Protein AF-A0A7C5ZWY6-F1 (afdb_monomer)

Foldseek 3Di:
DDPPPDFDFQLNDDFQDWDWDDDPPDIWIKTFHDDDDQKTWIWTQDPVRDIDIDIDGRRHTDDDPPDDDDDDDDPDDPPDPDPVPPPDDD

Radius of gyration: 15.45 Å; Cα contacts (8 Å, |Δi|>4): 116; chains: 1; bounding box: 47×26×30 Å

Structure (mmCIF, N/CA/C/O backbone):
data_AF-A0A7C5ZWY6-F1
#
_entry.id   AF-A0A7C5ZWY6-F1
#
loop_
_atom_site.group_PDB
_atom_site.id
_atom_site.type_symbol
_atom_site.label_atom_id
_atom_site.label_alt_id
_atom_site.label_comp_id
_atom_site.label_asym_id
_atom_site.label_entity_id
_atom_site.label_seq_id
_atom_site.pdbx_PDB_ins_code
_atom_site.Cartn_x
_atom_site.Cartn_y
_atom_site.Cartn_z
_atom_site.occupancy
_atom_site.B_iso_or_equiv
_atom_site.auth_seq_id
_atom_site.auth_comp_id
_atom_site.auth_asym_id
_atom_site.auth_atom_id
_atom_site.pdbx_PDB_model_num
ATOM 1 N N . MET A 1 1 ? -19.237 -15.326 -13.408 1.00 43.78 1 MET A N 1
ATOM 2 C CA . MET A 1 1 ? -18.500 -15.566 -12.151 1.00 43.78 1 MET A CA 1
ATOM 3 C C . MET A 1 1 ? -19.045 -14.596 -11.127 1.00 43.78 1 MET A C 1
ATOM 5 O O . MET A 1 1 ? -19.115 -13.414 -11.432 1.00 43.78 1 MET A O 1
ATOM 9 N N . ASP A 1 2 ? -19.509 -15.110 -9.997 1.00 32.75 2 ASP A N 1
ATOM 10 C CA . ASP A 1 2 ? -20.165 -14.344 -8.935 1.00 32.75 2 ASP A CA 1
ATOM 11 C C . ASP A 1 2 ? -19.152 -13.390 -8.257 1.00 32.75 2 ASP A C 1
ATOM 13 O O . ASP A 1 2 ? -18.087 -13.855 -7.839 1.00 32.75 2 ASP A O 1
ATOM 17 N N . PRO A 1 3 ? -19.396 -12.067 -8.178 1.00 45.56 3 PRO A N 1
ATOM 18 C CA . PRO A 1 3 ? -18.450 -11.085 -7.646 1.00 45.56 3 PRO A CA 1
ATOM 19 C C . PRO A 1 3 ? -18.476 -11.002 -6.113 1.00 45.56 3 PRO A C 1
ATOM 21 O O . PRO A 1 3 ? -18.122 -9.971 -5.541 1.00 45.56 3 PRO A O 1
ATOM 24 N N . SER A 1 4 ? -18.800 -12.093 -5.416 1.00 45.31 4 SER A N 1
ATOM 25 C CA . SER A 1 4 ? -18.541 -12.265 -3.978 1.00 45.31 4 SER A CA 1
ATOM 26 C C . SER A 1 4 ? -17.036 -12.425 -3.677 1.00 45.31 4 SER A C 1
ATOM 28 O O . SER A 1 4 ? -16.637 -13.104 -2.733 1.00 45.31 4 SER A O 1
ATOM 30 N N . GLN A 1 5 ? -16.194 -11.771 -4.493 1.00 51.72 5 GLN A N 1
ATOM 31 C CA . GLN A 1 5 ? -14.752 -11.642 -4.353 1.00 51.72 5 GLN A CA 1
ATOM 32 C C . GLN A 1 5 ? -14.419 -11.304 -2.906 1.00 51.72 5 GLN A C 1
ATOM 34 O O . GLN A 1 5 ? -14.874 -10.282 -2.391 1.00 51.72 5 GLN A O 1
ATOM 39 N N . ASN A 1 6 ? -13.613 -12.166 -2.285 1.00 52.69 6 ASN A N 1
ATOM 40 C CA . ASN A 1 6 ? -12.952 -11.961 -1.001 1.00 52.69 6 ASN A CA 1
ATOM 41 C C . ASN A 1 6 ? -12.598 -10.481 -0.800 1.00 52.69 6 ASN A C 1
ATOM 43 O O . ASN A 1 6 ? -11.585 -10.004 -1.316 1.00 52.69 6 ASN A O 1
ATOM 47 N N . LYS A 1 7 ? -13.446 -9.749 -0.066 1.00 65.31 7 LYS A N 1
ATOM 48 C CA . LYS A 1 7 ? -13.182 -8.363 0.320 1.00 65.31 7 LYS A CA 1
ATOM 49 C C . LYS A 1 7 ? -12.081 -8.395 1.367 1.00 65.31 7 LYS A C 1
ATOM 51 O O . LYS A 1 7 ? -12.357 -8.487 2.557 1.00 65.31 7 LYS A O 1
ATOM 56 N N . ILE A 1 8 ? -10.838 -8.367 0.904 1.00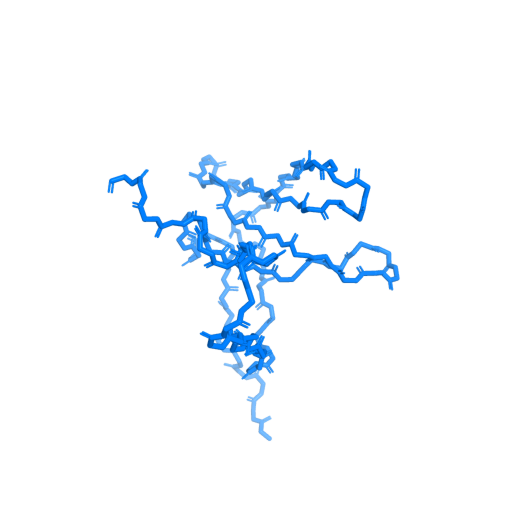 83.94 8 ILE A N 1
ATOM 57 C CA . ILE A 1 8 ? -9.682 -8.205 1.776 1.00 83.94 8 ILE A CA 1
ATOM 58 C C . ILE A 1 8 ? -9.583 -6.719 2.119 1.00 83.94 8 ILE A C 1
ATOM 60 O O . ILE A 1 8 ? -9.643 -5.876 1.226 1.00 83.94 8 ILE A O 1
ATOM 64 N N . THR A 1 9 ? -9.452 -6.373 3.393 1.00 90.00 9 THR A N 1
ATOM 65 C CA . THR A 1 9 ? -9.244 -4.991 3.844 1.00 90.00 9 THR A CA 1
ATOM 66 C C . THR A 1 9 ? -7.773 -4.732 4.154 1.00 90.00 9 THR A C 1
ATOM 68 O O . THR A 1 9 ? -6.986 -5.655 4.365 1.00 90.00 9 THR A O 1
ATOM 71 N N . LEU A 1 10 ? -7.374 -3.458 4.219 1.00 89.19 10 LEU A N 1
ATOM 72 C CA . LEU A 1 10 ? -6.000 -3.086 4.573 1.00 89.19 10 LEU A CA 1
ATOM 73 C C . LEU A 1 10 ? -5.553 -3.642 5.934 1.00 89.19 10 LEU A C 1
ATOM 75 O O . LEU A 1 10 ? -4.383 -3.979 6.083 1.00 89.19 10 LEU A O 1
ATOM 79 N N . SER A 1 11 ? -6.451 -3.747 6.917 1.00 88.19 11 SER A N 1
ATOM 80 C CA . SER A 1 11 ? -6.140 -4.316 8.238 1.00 88.19 11 SER A CA 1
ATOM 81 C C . SER A 1 11 ? -5.825 -5.807 8.224 1.00 88.19 11 SER A C 1
ATOM 83 O O . SER A 1 11 ? -5.154 -6.289 9.132 1.00 88.19 11 SER A O 1
ATOM 85 N N . GLN A 1 12 ? -6.293 -6.533 7.211 1.00 87.50 12 GLN A N 1
ATOM 86 C CA . GLN A 1 12 ? -6.021 -7.960 7.056 1.00 87.50 12 GLN A CA 1
ATOM 87 C C . GLN A 1 12 ? -4.658 -8.219 6.404 1.00 87.50 12 GLN A C 1
ATOM 89 O O . GLN A 1 12 ? -4.197 -9.357 6.376 1.00 87.50 12 GLN A O 1
ATOM 94 N N . MET A 1 13 ? -3.999 -7.176 5.889 1.00 86.88 13 MET A N 1
ATOM 95 C CA . MET A 1 13 ? -2.677 -7.289 5.288 1.00 86.88 13 MET A CA 1
ATOM 96 C C . MET A 1 13 ? -1.585 -7.206 6.363 1.00 86.88 13 MET A C 1
ATOM 98 O O . MET A 1 13 ? -1.514 -6.209 7.088 1.00 86.88 13 MET A O 1
ATOM 102 N N . PRO A 1 14 ? -0.668 -8.186 6.429 1.00 88.31 14 PRO A N 1
ATOM 103 C CA . PRO A 1 14 ? 0.513 -8.089 7.278 1.00 88.31 14 PRO A CA 1
ATOM 104 C C . PRO A 1 14 ? 1.352 -6.843 6.969 1.00 88.31 14 PRO A C 1
ATOM 106 O O . PRO A 1 14 ? 1.444 -6.408 5.815 1.00 88.31 14 PRO A O 1
ATOM 109 N N . ILE A 1 15 ? 2.038 -6.306 7.979 1.00 91.19 15 ILE A N 1
ATOM 110 C CA . ILE A 1 15 ? 3.091 -5.304 7.764 1.00 91.19 15 ILE A CA 1
ATOM 111 C C . ILE A 1 15 ? 4.138 -5.889 6.799 1.00 91.19 15 ILE A C 1
ATOM 113 O O . ILE A 1 15 ? 4.472 -7.067 6.866 1.00 91.19 15 ILE A O 1
ATOM 117 N N . GLY A 1 16 ? 4.611 -5.077 5.856 1.00 87.06 16 GLY A N 1
ATOM 118 C CA . GLY A 1 16 ? 5.503 -5.484 4.769 1.00 87.06 16 GLY A CA 1
ATOM 119 C C . GLY A 1 16 ? 4.783 -5.984 3.513 1.00 87.06 16 GLY A C 1
ATOM 120 O O . GLY A 1 16 ? 5.409 -6.074 2.454 1.00 87.06 16 GLY A O 1
ATOM 121 N N . SER A 1 17 ? 3.471 -6.242 3.579 1.00 87.81 17 SER A N 1
ATOM 122 C CA . SER A 1 17 ? 2.696 -6.680 2.413 1.00 87.81 17 SER A CA 1
ATOM 123 C C . SER A 1 17 ? 2.810 -5.695 1.260 1.00 87.81 17 SER A C 1
ATOM 125 O O . SER A 1 17 ? 2.651 -4.489 1.451 1.00 87.81 17 SER A O 1
ATOM 127 N N . ARG A 1 18 ? 3.058 -6.218 0.057 1.00 88.06 18 ARG A N 1
ATOM 128 C CA . ARG A 1 18 ? 3.226 -5.425 -1.164 1.00 88.06 18 ARG A CA 1
ATOM 129 C C . ARG A 1 18 ? 1.886 -5.245 -1.858 1.00 88.06 18 ARG A C 1
ATOM 131 O O . ARG A 1 18 ? 1.174 -6.217 -2.090 1.00 88.06 18 ARG A O 1
ATOM 138 N N . ILE A 1 19 ? 1.577 -4.009 -2.220 1.00 86.50 19 ILE A N 1
ATOM 139 C CA . ILE A 1 19 ? 0.365 -3.642 -2.949 1.00 86.50 19 ILE A CA 1
ATOM 140 C C . ILE A 1 19 ? 0.718 -2.708 -4.108 1.00 86.50 19 ILE A C 1
ATOM 142 O O . ILE A 1 19 ? 1.765 -2.054 -4.110 1.00 86.50 19 ILE A O 1
ATOM 146 N N . LEU A 1 20 ? -0.170 -2.633 -5.097 1.00 85.44 20 LEU A N 1
ATOM 147 C CA . LEU A 1 20 ? -0.114 -1.601 -6.125 1.00 85.44 20 LEU A CA 1
ATOM 148 C C . LEU A 1 20 ? -1.032 -0.448 -5.739 1.00 85.44 20 LEU A C 1
ATOM 150 O O . LEU A 1 20 ? -2.196 -0.643 -5.397 1.00 85.44 20 LEU A O 1
ATOM 154 N N . PHE A 1 21 ? -0.497 0.762 -5.817 1.00 84.25 21 PHE A N 1
ATOM 155 C CA . PHE A 1 21 ? -1.222 1.988 -5.535 1.00 84.25 21 PHE A CA 1
ATOM 156 C C . PHE A 1 21 ? -1.339 2.818 -6.809 1.00 84.25 21 PHE A C 1
ATOM 158 O O . PHE A 1 21 ? -0.325 3.185 -7.404 1.00 84.25 21 PHE A O 1
ATOM 165 N N . ARG A 1 22 ? -2.562 3.148 -7.228 1.00 82.44 22 ARG A N 1
ATOM 166 C CA . ARG A 1 22 ? -2.775 4.056 -8.357 1.00 82.44 22 ARG A CA 1
ATOM 167 C C . ARG A 1 22 ? -2.747 5.502 -7.874 1.00 82.44 22 ARG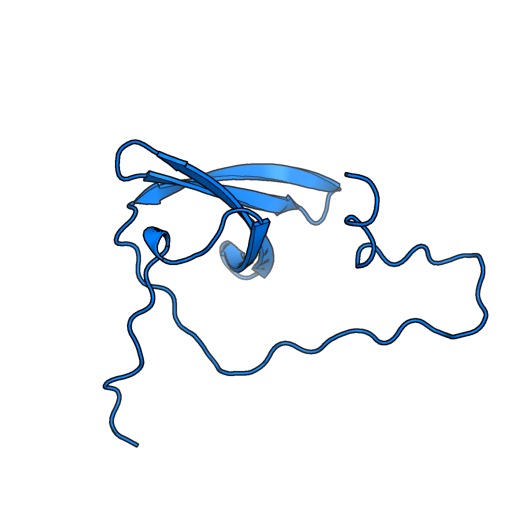 A C 1
ATOM 169 O O . ARG A 1 22 ? -3.634 5.937 -7.145 1.00 82.44 22 ARG A O 1
ATOM 176 N N . SER A 1 23 ? -1.737 6.250 -8.298 1.00 77.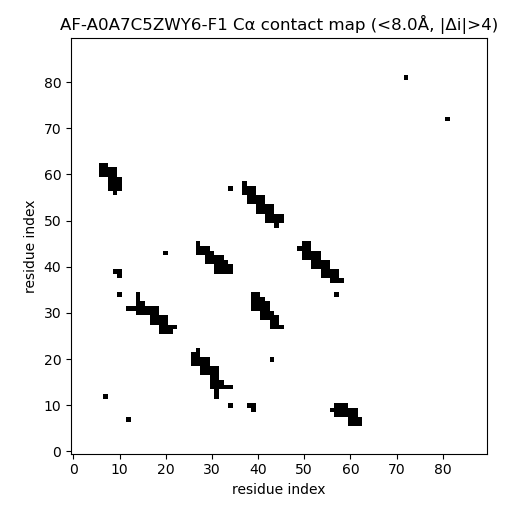81 23 SER A N 1
ATOM 177 C CA . SER A 1 23 ? -1.656 7.696 -8.106 1.00 77.81 23 SER A CA 1
ATOM 178 C C . SER A 1 23 ? -1.975 8.387 -9.427 1.00 77.81 23 SER A C 1
ATOM 180 O O . SER A 1 23 ? -1.182 8.319 -10.365 1.00 77.81 23 SER A O 1
ATOM 182 N N . ARG A 1 24 ? -3.133 9.052 -9.516 1.00 80.12 24 ARG A N 1
ATOM 183 C CA . ARG A 1 24 ? -3.642 9.641 -10.770 1.00 80.12 24 ARG A CA 1
ATOM 184 C C . ARG A 1 24 ? -3.636 8.600 -11.909 1.00 80.12 24 ARG A C 1
ATOM 186 O O . ARG A 1 24 ? -4.387 7.626 -11.859 1.00 80.12 24 ARG A O 1
ATOM 193 N N . ASN A 1 25 ? -2.758 8.773 -12.895 1.00 78.88 25 ASN A N 1
ATOM 194 C CA . ASN A 1 25 ? -2.656 7.924 -14.083 1.00 78.88 25 ASN A CA 1
ATOM 195 C C . ASN A 1 25 ? -1.514 6.897 -14.008 1.00 78.88 25 ASN A C 1
ATOM 197 O O . ASN A 1 25 ? -1.281 6.187 -14.978 1.00 78.88 25 ASN A O 1
ATOM 201 N N . GLU A 1 26 ? -0.829 6.785 -12.869 1.00 77.69 26 GLU A N 1
ATOM 202 C CA . GLU A 1 26 ? 0.333 5.909 -12.701 1.00 77.69 26 GLU A CA 1
ATOM 203 C C . GLU A 1 26 ? 0.108 4.867 -11.605 1.00 77.69 26 GLU A C 1
ATOM 205 O O . GLU A 1 26 ? -0.390 5.176 -10.519 1.00 77.69 26 GLU A O 1
ATOM 210 N N . TRP A 1 27 ? 0.546 3.636 -11.857 1.00 82.56 27 TRP A N 1
ATOM 211 C CA . TRP A 1 27 ? 0.640 2.593 -10.838 1.00 82.56 27 TRP A CA 1
ATOM 212 C C . TRP A 1 27 ? 1.994 2.651 -10.140 1.00 82.56 27 TRP A C 1
ATOM 214 O O . TRP A 1 27 ? 3.034 2.787 -10.780 1.00 82.56 27 TRP A O 1
ATOM 224 N N . ARG A 1 28 ? 1.982 2.541 -8.813 1.00 83.56 28 ARG A N 1
ATOM 225 C CA . ARG A 1 28 ? 3.173 2.624 -7.968 1.00 83.56 28 ARG A CA 1
ATOM 226 C C . ARG A 1 28 ? 3.265 1.419 -7.054 1.00 83.56 28 ARG A C 1
ATOM 228 O O . ARG A 1 28 ? 2.256 0.951 -6.527 1.00 83.56 28 ARG A O 1
ATOM 235 N N . ALA A 1 29 ? 4.489 0.952 -6.841 1.00 86.50 29 ALA A N 1
ATOM 236 C CA . ALA A 1 29 ? 4.771 -0.035 -5.815 1.00 86.50 29 ALA A CA 1
ATOM 237 C C . ALA A 1 29 ? 4.599 0.595 -4.431 1.00 86.50 29 ALA A C 1
ATOM 239 O O . ALA A 1 29 ? 5.066 1.711 -4.171 1.00 86.50 29 ALA A O 1
ATOM 240 N N . ALA A 1 30 ? 3.932 -0.132 -3.548 1.00 90.19 30 ALA A N 1
ATOM 241 C CA . ALA A 1 30 ? 3.691 0.296 -2.189 1.00 90.19 30 ALA A CA 1
ATOM 242 C C . ALA A 1 30 ? 3.729 -0.887 -1.219 1.00 90.19 30 ALA A C 1
ATOM 244 O O . ALA A 1 30 ? 3.588 -2.045 -1.618 1.00 90.19 30 ALA A O 1
ATOM 245 N N . SER A 1 31 ? 3.923 -0.590 0.061 1.00 92.56 31 SER A N 1
ATOM 246 C CA . SER A 1 31 ? 3.926 -1.581 1.130 1.00 92.56 31 SER A CA 1
ATOM 247 C C . SER A 1 31 ? 3.190 -1.095 2.372 1.00 92.56 31 SER A C 1
ATOM 249 O O . SER A 1 31 ? 3.146 0.101 2.673 1.00 92.56 31 SER A O 1
ATOM 251 N N . ILE A 1 32 ? 2.611 -2.036 3.114 1.00 92.62 32 ILE A N 1
ATOM 252 C CA . ILE A 1 32 ? 2.018 -1.768 4.425 1.00 92.62 32 ILE A CA 1
ATOM 253 C C . ILE A 1 32 ? 3.147 -1.513 5.425 1.00 92.62 32 ILE A C 1
ATOM 255 O O . ILE A 1 32 ? 3.961 -2.391 5.677 1.00 92.62 32 ILE A O 1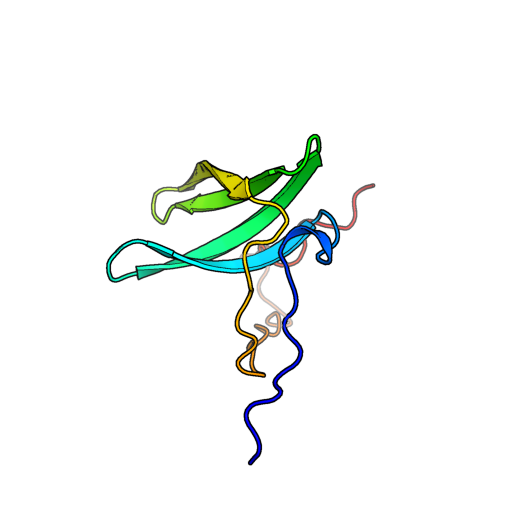
ATOM 259 N N . ALA A 1 33 ? 3.212 -0.315 5.996 1.00 93.19 33 ALA A N 1
ATOM 260 C CA . ALA A 1 33 ? 4.284 0.080 6.909 1.00 93.19 33 ALA A CA 1
ATOM 261 C C . ALA A 1 33 ? 3.886 -0.044 8.385 1.00 93.19 33 ALA A C 1
ATOM 263 O O . ALA A 1 33 ? 4.735 -0.293 9.234 1.00 93.19 33 ALA A O 1
ATOM 264 N N . ARG A 1 34 ? 2.605 0.174 8.707 1.00 94.50 34 ARG A N 1
ATOM 265 C CA . ARG A 1 34 ? 2.073 0.082 10.075 1.00 94.50 34 ARG A CA 1
ATOM 266 C C . ARG A 1 34 ? 0.560 -0.091 10.046 1.00 94.50 34 ARG A C 1
ATOM 268 O O . ARG A 1 34 ? -0.099 0.533 9.217 1.00 94.50 34 ARG A O 1
ATOM 275 N N . VAL A 1 35 ? 0.029 -0.842 11.004 1.00 93.50 35 VAL A N 1
ATOM 276 C CA . VAL A 1 35 ? -1.402 -0.920 11.322 1.00 93.50 35 VAL A CA 1
ATOM 277 C C . VAL A 1 35 ? -1.561 -0.507 12.785 1.00 93.50 35 VAL A C 1
ATOM 279 O O . VAL A 1 35 ? -0.948 -1.120 13.652 1.00 93.50 35 VAL A O 1
ATOM 282 N N . ALA A 1 36 ? -2.286 0.577 13.058 1.00 92.62 36 ALA A N 1
ATOM 283 C CA . ALA A 1 36 ? -2.532 1.073 14.415 1.00 92.62 36 ALA A CA 1
ATOM 284 C C . ALA A 1 36 ? -3.754 1.997 14.436 1.00 92.62 36 ALA A C 1
ATOM 286 O O . ALA A 1 36 ? -4.000 2.704 13.459 1.00 92.62 36 ALA A O 1
ATOM 287 N N . ASP A 1 37 ? -4.488 2.011 15.548 1.00 92.62 37 ASP A N 1
ATOM 288 C CA . ASP A 1 37 ? -5.552 2.991 15.821 1.00 92.62 37 ASP A CA 1
ATOM 289 C C . ASP A 1 37 ? -6.613 3.074 14.707 1.00 92.62 37 ASP A C 1
ATOM 291 O O . ASP A 1 37 ? -7.021 4.151 14.275 1.00 92.62 37 ASP A O 1
ATOM 295 N N . GLY A 1 38 ? -7.007 1.919 14.155 1.00 92.75 38 GLY A N 1
ATOM 296 C CA . GLY A 1 38 ? -7.974 1.848 13.052 1.00 92.75 38 GLY A CA 1
ATOM 297 C C . GLY A 1 38 ? -7.464 2.419 11.722 1.00 92.75 38 GLY A C 1
ATOM 298 O O . GLY A 1 38 ? -8.236 2.581 10.778 1.00 92.75 38 GLY A O 1
ATOM 299 N N . ARG A 1 39 ? -6.165 2.715 11.612 1.00 96.00 39 ARG A N 1
ATOM 300 C CA . ARG A 1 39 ? -5.535 3.248 10.404 1.00 96.00 39 ARG A CA 1
ATOM 301 C C . ARG A 1 39 ? -4.366 2.389 9.951 1.00 96.00 39 ARG A C 1
ATOM 303 O O . ARG A 1 39 ? -3.663 1.745 10.727 1.00 96.00 39 ARG A O 1
ATOM 310 N N . VAL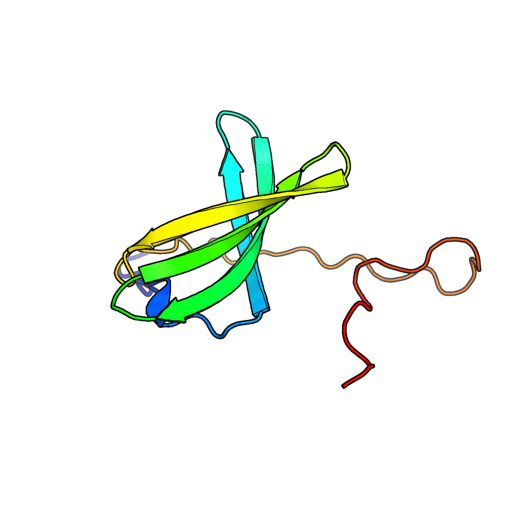 A 1 40 ? -4.129 2.431 8.648 1.00 95.12 40 VAL A N 1
ATOM 311 C CA . VAL A 1 40 ? -3.029 1.742 7.988 1.00 95.12 40 VAL A CA 1
ATOM 312 C C . VAL A 1 40 ? -2.151 2.766 7.294 1.00 95.12 40 VAL A C 1
ATOM 314 O O . VAL A 1 40 ? -2.608 3.588 6.497 1.00 95.12 40 VAL A O 1
ATOM 317 N N . SER A 1 41 ? -0.874 2.736 7.645 1.00 96.19 41 SER A N 1
ATOM 318 C CA . SER A 1 41 ? 0.176 3.531 7.032 1.00 96.19 41 SER A CA 1
ATOM 319 C C . SER A 1 41 ? 0.766 2.754 5.866 1.00 96.19 41 SER A C 1
ATOM 321 O O . SER A 1 41 ? 1.197 1.614 6.037 1.00 96.19 41 SER A O 1
ATOM 323 N N . ILE A 1 42 ? 0.802 3.372 4.691 1.00 94.44 42 ILE A N 1
ATOM 324 C CA . ILE A 1 42 ? 1.282 2.770 3.449 1.00 94.44 42 ILE A CA 1
ATOM 325 C C . ILE A 1 42 ? 2.481 3.579 2.966 1.00 94.44 42 ILE A C 1
ATOM 327 O O . ILE A 1 42 ? 2.382 4.797 2.801 1.00 94.44 42 ILE A O 1
ATOM 331 N N . GLN A 1 43 ? 3.606 2.911 2.730 1.00 95.12 43 GLN 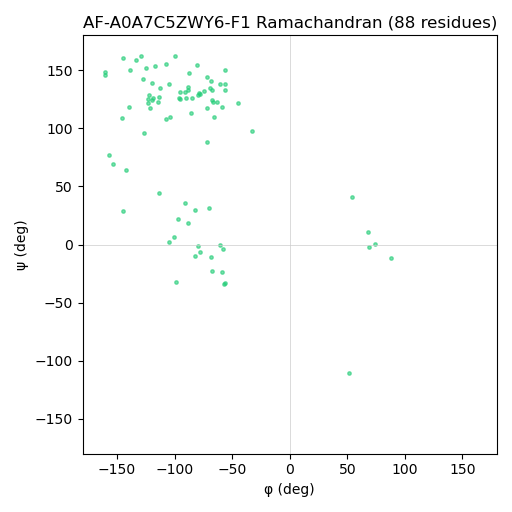A N 1
ATOM 332 C CA . GLN A 1 43 ? 4.769 3.490 2.063 1.00 95.12 43 GLN A CA 1
ATOM 333 C C . GLN A 1 43 ? 4.639 3.313 0.554 1.00 95.12 43 GLN A C 1
ATOM 335 O O . GLN A 1 43 ? 4.327 2.225 0.088 1.00 95.12 43 GLN A O 1
ATOM 340 N N . ILE A 1 44 ? 4.879 4.375 -0.211 1.00 90.81 44 ILE A N 1
ATOM 341 C CA . ILE A 1 44 ? 4.763 4.390 -1.671 1.00 90.81 44 ILE A CA 1
ATOM 342 C C . ILE A 1 44 ? 6.100 4.831 -2.255 1.00 90.81 44 ILE A C 1
ATOM 344 O O . ILE A 1 44 ? 6.600 5.911 -1.923 1.00 90.81 44 ILE A O 1
ATOM 348 N N . ALA A 1 45 ? 6.650 4.018 -3.154 1.00 86.00 45 ALA A N 1
ATOM 349 C CA . ALA A 1 45 ? 7.844 4.371 -3.904 1.00 86.00 45 ALA A CA 1
ATOM 350 C C . ALA A 1 45 ? 7.514 5.405 -4.993 1.00 86.00 45 ALA A C 1
ATOM 352 O O . ALA A 1 45 ? 6.551 5.268 -5.752 1.00 86.00 45 ALA A O 1
ATOM 353 N N . SER A 1 46 ? 8.319 6.462 -5.061 1.00 80.19 46 SER A N 1
ATOM 354 C CA . SER A 1 46 ? 8.295 7.454 -6.132 1.00 80.19 46 SER A CA 1
ATOM 355 C C . SER A 1 46 ? 9.191 7.020 -7.288 1.00 80.19 46 SER A C 1
ATOM 357 O O . SER A 1 46 ? 10.272 6.488 -7.027 1.00 80.19 46 SER A O 1
ATOM 359 N N . PRO A 1 47 ? 8.848 7.356 -8.543 1.00 74.81 47 PRO A N 1
ATOM 360 C CA . PRO A 1 47 ? 9.785 7.215 -9.658 1.00 74.81 47 PRO A CA 1
ATOM 361 C C . PRO A 1 47 ? 11.075 8.035 -9.465 1.00 74.81 47 PRO A C 1
ATOM 363 O O . PRO A 1 47 ? 12.113 7.677 -10.002 1.00 74.81 47 PRO A O 1
ATOM 366 N N . LEU A 1 48 ? 11.041 9.099 -8.652 1.00 79.25 48 LEU A N 1
ATOM 367 C CA . LEU A 1 48 ? 12.200 9.956 -8.357 1.00 79.25 48 LEU A CA 1
ATOM 368 C C . LEU A 1 48 ? 13.037 9.470 -7.156 1.00 79.25 48 LEU A C 1
ATOM 370 O O . LEU A 1 48 ? 13.723 10.269 -6.523 1.00 79.25 48 LEU A O 1
ATOM 374 N N . GLY A 1 49 ? 12.902 8.203 -6.749 1.00 76.06 49 GLY A N 1
ATOM 375 C CA . GLY A 1 49 ? 13.658 7.614 -5.632 1.00 76.06 49 GLY A CA 1
ATOM 376 C C . GLY A 1 49 ? 13.215 8.049 -4.226 1.00 76.06 49 GLY A C 1
ATOM 377 O O . GLY A 1 49 ? 13.771 7.596 -3.231 1.00 76.06 49 GLY A O 1
ATOM 378 N N . ARG A 1 50 ? 12.197 8.908 -4.113 1.00 83.94 50 ARG A N 1
ATOM 379 C CA . ARG A 1 50 ? 11.605 9.319 -2.827 1.00 83.94 50 ARG A CA 1
ATOM 380 C C . ARG A 1 50 ? 10.617 8.272 -2.310 1.00 83.94 50 ARG A C 1
ATOM 382 O O . ARG A 1 50 ? 9.984 7.573 -3.097 1.00 83.94 50 ARG A O 1
ATOM 389 N N . ILE A 1 51 ? 10.417 8.225 -0.996 1.00 87.88 51 ILE A N 1
ATOM 390 C CA . ILE A 1 51 ? 9.365 7.420 -0.366 1.00 87.88 51 ILE A CA 1
ATOM 391 C C . ILE A 1 51 ? 8.361 8.366 0.275 1.00 87.88 51 ILE A C 1
ATOM 393 O O . ILE A 1 51 ? 8.724 9.228 1.072 1.00 87.88 51 ILE A O 1
ATOM 397 N N . TYR A 1 52 ? 7.090 8.180 -0.060 1.00 89.88 52 TYR A N 1
ATOM 398 C CA . TYR A 1 52 ? 5.991 8.896 0.575 1.00 89.88 52 TYR A CA 1
ATOM 399 C C . TYR A 1 52 ? 5.217 7.956 1.480 1.00 89.88 52 TYR A C 1
ATOM 401 O O . TYR A 1 52 ? 5.203 6.743 1.271 1.00 89.88 52 TYR A O 1
ATOM 409 N N . ARG A 1 53 ? 4.546 8.520 2.480 1.00 92.94 53 ARG A N 1
ATOM 410 C CA . ARG A 1 53 ? 3.687 7.770 3.385 1.00 92.94 53 ARG A CA 1
ATOM 411 C C . ARG A 1 53 ? 2.290 8.354 3.339 1.00 92.94 53 ARG A C 1
ATOM 413 O O . ARG A 1 53 ? 2.119 9.558 3.502 1.00 92.94 53 ARG A O 1
ATOM 420 N N . ILE A 1 54 ? 1.303 7.498 3.122 1.00 93.69 54 ILE A N 1
ATOM 421 C CA . ILE A 1 54 ? -0.105 7.874 3.220 1.00 93.69 54 ILE A CA 1
ATOM 422 C C . ILE A 1 54 ? -0.764 7.076 4.331 1.00 93.69 54 ILE A C 1
ATOM 424 O O . ILE A 1 54 ? -0.342 5.967 4.651 1.00 93.69 54 ILE A O 1
ATOM 428 N N . SER A 1 55 ? -1.821 7.639 4.902 1.00 94.88 55 SER A N 1
ATOM 429 C CA . SER A 1 55 ? -2.655 6.944 5.873 1.00 94.88 55 SER A CA 1
ATOM 430 C C . SER A 1 55 ? -4.039 6.691 5.286 1.00 94.88 55 SER A C 1
ATOM 432 O O . SER A 1 55 ? -4.648 7.581 4.677 1.00 94.88 55 SER A O 1
ATOM 434 N N . ARG A 1 56 ? -4.538 5.472 5.468 1.00 94.12 56 ARG A N 1
ATOM 435 C CA . ARG A 1 56 ? -5.874 5.031 5.063 1.00 94.12 56 ARG A CA 1
ATOM 436 C C . ARG A 1 56 ? -6.581 4.354 6.226 1.00 94.12 56 ARG A C 1
ATOM 438 O O . ARG A 1 56 ? -5.943 4.002 7.214 1.00 94.12 56 ARG A O 1
ATOM 445 N N . SER A 1 57 ? -7.895 4.233 6.118 1.00 94.88 57 SER A N 1
ATOM 446 C CA . SER A 1 57 ? -8.694 3.542 7.124 1.00 94.88 57 SER A CA 1
ATOM 447 C C . SER A 1 57 ? -8.457 2.030 7.043 1.00 94.88 57 SER A C 1
ATOM 449 O O . SER A 1 57 ? -8.246 1.495 5.954 1.00 94.88 57 SER A O 1
ATOM 451 N N . ALA A 1 58 ? -8.462 1.347 8.185 1.00 91.00 58 ALA A N 1
ATOM 452 C CA . ALA A 1 58 ? -8.251 -0.097 8.299 1.00 91.00 58 ALA A CA 1
ATOM 453 C C . ALA A 1 58 ? -9.236 -0.934 7.466 1.00 91.00 58 ALA A C 1
ATOM 455 O O . ALA A 1 58 ? -8.860 -1.971 6.921 1.00 91.00 58 ALA A O 1
ATOM 456 N N . ASP A 1 59 ? -10.465 -0.452 7.324 1.00 91.06 59 ASP A N 1
ATOM 457 C CA . ASP A 1 59 ? -11.556 -1.061 6.560 1.00 91.06 59 ASP A CA 1
ATOM 458 C C . ASP A 1 59 ? -11.473 -0.817 5.044 1.00 91.06 59 ASP A C 1
ATOM 460 O O . ASP A 1 59 ? -12.307 -1.320 4.293 1.00 91.06 59 ASP A O 1
ATOM 464 N N . THR A 1 60 ? -10.469 -0.068 4.570 1.00 87.50 60 THR A N 1
ATOM 465 C CA . THR A 1 60 ? -10.314 0.213 3.137 1.00 87.50 60 THR A CA 1
ATOM 466 C C . THR A 1 60 ? -10.170 -1.104 2.382 1.00 87.50 60 THR A C 1
ATOM 468 O O . THR A 1 60 ? -9.218 -1.857 2.608 1.00 87.50 60 THR A O 1
ATOM 471 N N . ALA A 1 61 ? -11.113 -1.364 1.479 1.00 86.50 61 ALA A N 1
ATOM 472 C CA . ALA A 1 61 ? -11.130 -2.569 0.670 1.00 86.50 61 ALA A CA 1
ATOM 473 C C . ALA A 1 61 ? -9.978 -2.579 -0.343 1.00 86.50 61 ALA A C 1
ATOM 475 O O . ALA A 1 61 ? -9.655 -1.566 -0.969 1.00 86.50 61 ALA A O 1
ATOM 476 N N . LEU A 1 62 ? -9.388 -3.754 -0.525 1.00 81.00 62 LEU A N 1
ATOM 477 C CA . LEU A 1 62 ? -8.425 -4.059 -1.565 1.00 81.00 62 LEU A CA 1
ATOM 478 C C . LEU A 1 62 ? -9.091 -4.898 -2.647 1.00 81.00 62 LEU A C 1
ATOM 480 O O . LEU A 1 62 ? -9.837 -5.835 -2.369 1.00 81.00 62 LEU A O 1
ATOM 484 N N . TYR A 1 63 ? -8.774 -4.568 -3.894 1.00 76.50 63 TYR A N 1
ATOM 485 C CA . TYR A 1 63 ? -9.159 -5.371 -5.043 1.00 76.50 63 TYR A CA 1
ATOM 486 C C . TYR A 1 63 ? -8.003 -6.302 -5.416 1.00 76.50 63 TYR A C 1
ATOM 488 O O . TYR A 1 63 ? -6.877 -5.843 -5.623 1.00 76.50 63 TYR A O 1
ATOM 496 N N . PHE A 1 64 ? -8.273 -7.606 -5.494 1.00 68.06 64 PHE A N 1
ATOM 497 C CA . PHE A 1 64 ? -7.286 -8.614 -5.872 1.00 68.06 64 PHE A CA 1
ATOM 498 C C . PHE A 1 64 ? -7.570 -9.132 -7.285 1.00 68.06 64 PHE A C 1
ATOM 500 O O . PHE A 1 64 ? -8.517 -9.884 -7.495 1.00 68.06 64 PHE A O 1
ATOM 507 N N . ASP A 1 65 ? -6.723 -8.754 -8.246 1.00 64.56 65 ASP A N 1
ATOM 508 C CA . ASP A 1 65 ? -6.860 -9.125 -9.667 1.00 64.56 65 ASP A CA 1
ATOM 509 C C . ASP A 1 65 ? -5.998 -10.346 -10.069 1.00 64.56 65 ASP A C 1
ATOM 511 O O . ASP A 1 65 ? -5.628 -10.546 -11.223 1.00 64.56 65 ASP A O 1
ATOM 515 N N . GLY A 1 66 ? -5.607 -11.175 -9.095 1.00 53.97 66 GLY A N 1
ATOM 516 C CA . GLY A 1 66 ? -5.055 -12.513 -9.340 1.00 53.97 66 GLY A CA 1
ATOM 517 C C . GLY A 1 66 ? -3.668 -12.619 -9.988 1.00 53.97 66 GLY A C 1
ATOM 518 O O . GLY A 1 66 ? -3.187 -13.740 -10.147 1.00 53.97 66 GLY A O 1
ATOM 519 N N . ARG A 1 67 ? -2.988 -11.526 -10.369 1.00 53.47 67 ARG A N 1
ATOM 520 C CA . ARG A 1 67 ? -1.688 -11.609 -11.068 1.00 53.47 67 ARG A CA 1
ATOM 521 C C . ARG A 1 67 ? -0.672 -10.566 -10.597 1.00 53.47 67 ARG A C 1
ATOM 523 O O . ARG A 1 67 ? -0.842 -9.374 -10.816 1.00 53.47 67 ARG A O 1
ATOM 530 N N . PHE A 1 68 ? 0.454 -11.041 -10.059 1.00 54.03 68 PHE A N 1
ATOM 531 C CA . PHE A 1 68 ? 1.695 -10.268 -9.952 1.00 54.03 68 PHE A CA 1
ATOM 532 C C . PHE A 1 68 ? 2.821 -11.028 -10.653 1.00 54.03 68 PHE A C 1
ATOM 534 O O . PHE A 1 68 ? 3.138 -12.162 -10.294 1.00 54.03 68 PHE A O 1
ATOM 541 N N . TYR A 1 69 ? 3.444 -10.405 -11.651 1.00 43.09 69 TYR A N 1
ATOM 542 C CA . TYR A 1 69 ? 4.602 -10.978 -12.330 1.00 43.09 69 TYR A CA 1
ATOM 543 C C . TYR A 1 69 ? 5.866 -10.765 -11.489 1.00 43.09 69 TYR A C 1
ATOM 545 O O . TYR A 1 69 ? 6.171 -9.651 -11.065 1.00 43.09 69 TYR A O 1
ATOM 553 N N . ARG A 1 70 ? 6.616 -11.846 -11.248 1.00 43.47 70 ARG A N 1
ATOM 554 C CA . ARG A 1 70 ? 7.912 -11.820 -10.558 1.00 43.47 70 ARG A CA 1
ATOM 555 C C . ARG A 1 70 ? 9.037 -11.768 -11.586 1.00 43.47 70 ARG A C 1
ATOM 557 O O . ARG A 1 70 ? 9.146 -12.670 -12.415 1.00 43.47 70 ARG A O 1
ATOM 564 N N 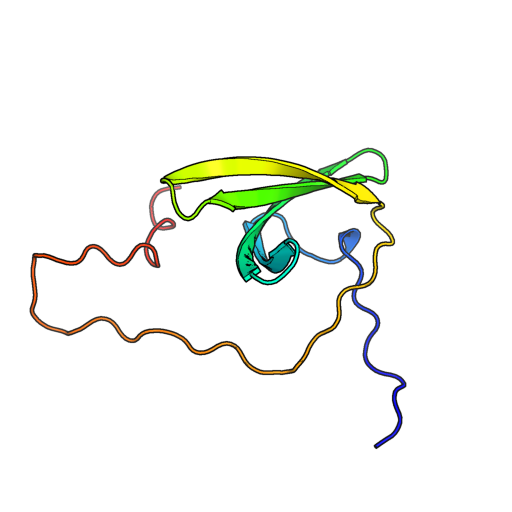. LEU A 1 71 ? 9.924 -10.780 -11.481 1.00 38.66 71 LEU A N 1
ATOM 565 C CA . LEU A 1 71 ? 11.174 -10.776 -12.241 1.00 38.66 71 LEU A CA 1
ATOM 566 C C . LEU A 1 71 ? 12.062 -11.934 -11.753 1.00 38.66 71 LEU A C 1
ATOM 568 O O . LEU A 1 71 ? 12.362 -12.025 -10.560 1.00 38.66 71 LEU A O 1
ATOM 572 N N . ARG A 1 72 ? 12.472 -12.839 -12.651 1.00 39.00 72 ARG A N 1
ATOM 573 C CA . ARG A 1 72 ? 13.512 -13.827 -12.329 1.00 39.00 72 ARG A CA 1
ATOM 574 C C . ARG A 1 72 ? 14.877 -13.133 -12.402 1.00 39.00 72 ARG A C 1
ATOM 576 O O . ARG A 1 72 ? 15.140 -12.484 -13.414 1.00 39.00 72 ARG A O 1
ATOM 583 N N . PRO A 1 73 ? 15.739 -13.248 -11.377 1.00 49.16 73 PRO A N 1
ATOM 584 C CA . PRO A 1 73 ? 17.092 -12.717 -11.474 1.00 49.16 73 PRO A CA 1
ATOM 585 C C . PRO A 1 73 ? 17.844 -13.408 -12.623 1.00 49.16 73 PRO A C 1
ATOM 587 O O . PRO A 1 73 ? 17.719 -14.622 -12.806 1.00 49.16 73 PRO A O 1
ATOM 590 N N . LYS A 1 74 ? 18.605 -12.636 -13.411 1.00 50.38 74 LYS A N 1
ATOM 591 C CA . LYS A 1 74 ? 19.565 -13.196 -14.372 1.00 50.38 74 LYS A CA 1
ATOM 592 C C . LYS A 1 74 ? 20.686 -13.866 -13.582 1.00 50.38 74 LYS A C 1
ATOM 594 O O . LYS A 1 74 ? 21.219 -13.275 -12.651 1.00 50.38 74 LYS A O 1
ATOM 599 N N . VAL A 1 75 ? 21.042 -15.088 -13.969 1.00 52.88 75 VAL A N 1
ATOM 600 C CA . VAL A 1 75 ? 21.991 -15.938 -13.230 1.00 52.88 75 VAL A CA 1
ATOM 601 C C . VAL A 1 75 ? 23.434 -15.405 -13.268 1.00 52.88 75 VAL A C 1
ATOM 603 O O . VAL A 1 75 ? 24.237 -15.863 -12.479 1.00 52.88 75 VAL A O 1
ATOM 606 N N . ASN A 1 76 ? 23.781 -14.410 -14.095 1.00 49.44 76 ASN A N 1
ATOM 607 C CA . ASN A 1 76 ? 25.166 -13.927 -14.213 1.00 49.44 76 ASN A CA 1
ATOM 608 C C . ASN A 1 76 ? 25.266 -12.457 -14.656 1.00 49.44 76 ASN A C 1
ATOM 610 O O . ASN A 1 76 ? 25.711 -12.157 -15.759 1.00 49.44 76 ASN A O 1
ATOM 614 N N . SER A 1 77 ? 24.872 -11.511 -13.813 1.00 44.22 77 SER A N 1
ATOM 615 C CA . SER A 1 77 ? 25.327 -10.128 -13.991 1.00 44.22 77 SER A CA 1
ATOM 616 C C . SER A 1 77 ? 25.487 -9.492 -12.624 1.00 44.22 77 SER A C 1
ATOM 618 O O . 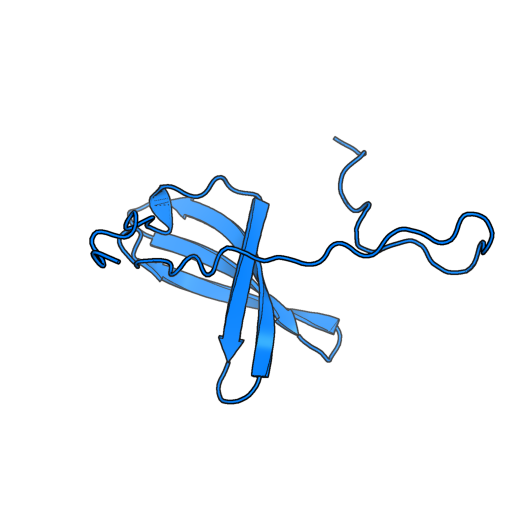SER A 1 77 ? 24.487 -9.226 -11.956 1.00 44.22 77 SER A O 1
ATOM 620 N N . GLY A 1 78 ? 26.737 -9.267 -12.221 1.00 53.03 78 GLY A N 1
ATOM 621 C CA . GLY A 1 78 ? 27.113 -8.609 -10.966 1.00 53.03 78 GLY A CA 1
ATOM 622 C C . GLY A 1 78 ? 26.600 -7.172 -10.814 1.00 53.03 78 GLY A C 1
ATOM 623 O O . GLY A 1 78 ? 26.808 -6.575 -9.767 1.00 53.03 78 GLY A O 1
ATOM 624 N N . ASP A 1 79 ? 25.876 -6.648 -11.806 1.00 45.25 79 ASP A N 1
ATOM 625 C CA . ASP A 1 79 ? 25.478 -5.239 -11.890 1.00 45.25 79 ASP A CA 1
ATOM 626 C C . ASP A 1 79 ? 24.002 -4.973 -11.567 1.00 45.25 79 ASP A C 1
ATOM 628 O O . ASP A 1 79 ? 23.546 -3.834 -11.611 1.00 45.25 79 ASP A O 1
ATOM 632 N N . PHE A 1 80 ? 23.231 -6.000 -11.208 1.00 40.69 80 PHE A N 1
ATOM 633 C CA . PHE A 1 80 ? 21.867 -5.813 -10.719 1.00 40.69 80 PHE A CA 1
ATOM 634 C C . PHE A 1 80 ? 21.700 -6.513 -9.382 1.00 40.69 80 PHE A C 1
ATOM 636 O O . PHE A 1 80 ? 21.377 -7.698 -9.329 1.00 40.69 80 PHE A O 1
ATOM 643 N N . VAL A 1 81 ? 21.846 -5.757 -8.291 1.00 41.91 81 VAL A N 1
ATOM 644 C CA . VAL A 1 81 ? 21.220 -6.134 -7.022 1.00 41.91 81 VAL A CA 1
ATOM 645 C C . VAL A 1 81 ? 19.714 -6.033 -7.261 1.00 41.91 81 VAL A C 1
ATOM 647 O O . VAL A 1 81 ? 19.198 -4.928 -7.453 1.00 41.91 81 VAL A O 1
ATOM 650 N N . PRO A 1 82 ? 18.968 -7.147 -7.308 1.00 39.41 82 PRO A N 1
ATOM 651 C CA . PRO A 1 82 ? 17.532 -7.065 -7.442 1.00 39.41 82 PRO A CA 1
ATOM 652 C C . PRO A 1 82 ? 17.029 -6.353 -6.190 1.00 39.41 82 PRO A C 1
ATOM 654 O O . PRO A 1 82 ? 17.186 -6.858 -5.080 1.00 39.41 82 PRO A O 1
ATOM 657 N N . VAL A 1 83 ? 16.325 -5.235 -6.360 1.00 42.84 83 VAL A N 1
ATOM 658 C CA . VAL A 1 83 ? 15.540 -4.585 -5.289 1.00 42.84 83 VAL A CA 1
ATOM 659 C C . VAL A 1 83 ? 14.477 -5.555 -4.707 1.00 42.84 83 VAL A C 1
ATOM 661 O O . VAL A 1 83 ? 13.794 -5.265 -3.732 1.00 42.84 83 VAL A O 1
ATOM 664 N N . ALA A 1 84 ? 14.364 -6.765 -5.269 1.00 38.88 84 ALA A N 1
ATOM 665 C CA . ALA A 1 84 ? 13.620 -7.902 -4.748 1.00 38.88 84 ALA A CA 1
ATOM 666 C C . ALA A 1 84 ? 14.316 -8.687 -3.608 1.00 38.88 84 ALA A C 1
ATOM 668 O O . ALA A 1 84 ? 13.662 -9.555 -3.035 1.00 38.88 84 ALA A O 1
ATOM 669 N N . VAL A 1 85 ? 15.574 -8.390 -3.244 1.00 37.78 85 VAL A N 1
ATOM 670 C CA . VAL A 1 85 ? 16.293 -8.996 -2.096 1.00 37.78 85 VAL A CA 1
ATOM 671 C C . VAL A 1 85 ? 16.568 -7.947 -1.008 1.00 37.78 85 VAL A C 1
ATOM 673 O O . VAL A 1 85 ? 17.657 -7.870 -0.454 1.00 37.78 85 VAL A O 1
ATOM 676 N N . TYR A 1 86 ? 15.576 -7.117 -0.686 1.00 36.03 86 TYR A N 1
ATOM 677 C CA . TYR A 1 86 ? 15.624 -6.242 0.494 1.00 36.03 86 TYR A CA 1
ATOM 678 C C . TYR A 1 86 ? 15.019 -6.914 1.738 1.00 36.03 86 TYR A C 1
ATOM 680 O O . TYR A 1 86 ? 14.350 -6.260 2.529 1.00 36.03 86 TYR A O 1
ATOM 688 N N . ASP A 1 87 ? 15.218 -8.229 1.887 1.00 42.50 87 ASP A N 1
ATOM 689 C CA . ASP A 1 87 ? 14.853 -8.957 3.108 1.00 42.50 87 ASP A CA 1
ATOM 690 C C . ASP A 1 87 ? 15.654 -10.268 3.268 1.00 42.50 87 ASP A C 1
ATOM 692 O O . ASP A 1 87 ? 15.194 -11.357 2.927 1.00 42.50 87 ASP A O 1
ATOM 696 N N . ARG A 1 88 ? 16.918 -10.152 3.695 1.00 34.44 88 ARG A N 1
ATOM 697 C CA . ARG A 1 88 ? 17.711 -11.241 4.317 1.00 34.44 88 ARG A CA 1
ATOM 698 C C . ARG A 1 88 ? 18.658 -10.710 5.406 1.00 34.44 88 ARG A C 1
ATOM 700 O O . ARG A 1 88 ? 19.750 -11.237 5.596 1.00 34.44 88 ARG A O 1
ATOM 707 N N . ARG A 1 89 ? 18.288 -9.613 6.069 1.00 35.41 89 ARG A N 1
ATOM 708 C CA . ARG A 1 89 ? 19.028 -9.070 7.220 1.00 35.41 89 ARG A CA 1
ATOM 709 C C . ARG A 1 89 ? 18.054 -8.517 8.259 1.00 35.41 89 ARG A C 1
ATOM 711 O O . ARG A 1 89 ? 18.022 -7.311 8.484 1.00 35.41 89 ARG A O 1
ATOM 718 N N . TRP A 1 90 ? 17.256 -9.417 8.819 1.00 42.69 90 TRP A N 1
ATOM 719 C CA . TRP A 1 90 ? 16.935 -9.466 10.244 1.00 42.69 90 TRP A CA 1
ATOM 720 C C . TRP A 1 90 ? 17.319 -10.867 10.710 1.00 42.69 90 TRP A C 1
ATOM 722 O O . TRP A 1 90 ? 17.049 -11.815 9.936 1.00 42.69 90 TRP A O 1
#

Sequence (90 aa):
MDPSQNKITLSQMPIGSRILFRSRNEWRAASIARVADGRVSIQIASPLGRIYRISRSADTALYFDGRFYRLRPKVNSGDFVPVAVYDRRW

So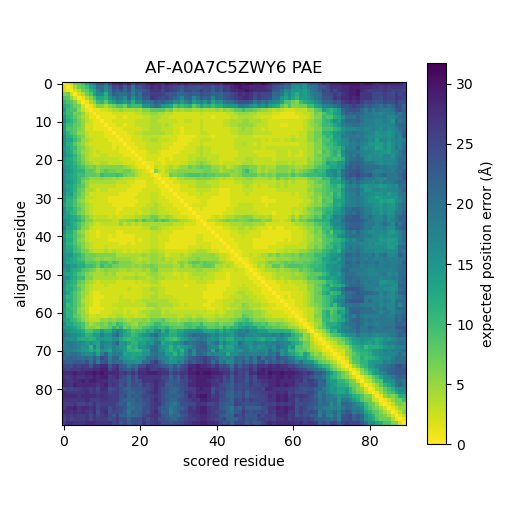lvent-accessible surface area (backbone atoms only — not comparable to full-atom values): 6022 Å² total; per-residue (Å²): 133,83,83,81,61,78,79,44,30,53,66,76,50,55,72,66,41,76,47,81,42,76,56,90,94,41,81,30,57,27,28,33,69,42,80,57,96,68,28,30,35,34,38,33,57,42,98,84,77,47,77,47,77,49,79,44,56,24,77,44,74,48,87,84,85,89,76,81,91,77,86,77,80,73,95,83,55,99,84,62,81,58,85,85,68,84,78,85,84,129

Nearest PDB structures (foldseek):
  5gwx-assembly1_A  TM=7.990E-01  e=4.194E+00  Methanohalophilus portucalensis FDF-1
  5hil-assembly1_A  TM=6.284E-01  e=3.509E+00  Methanohalophilus portucalensis FDF-1
  7x6v-assembly1_A  TM=5.610E-01  e=3.115E+00  Lymphocytic choriomeningitis virus (strain Armstrong)
  4n4h-assembly1_A  TM=4.888E-01  e=5.013E+00  Mus musculus
  4nt5-assembly1_A-2  TM=4.676E-01  e=6.749E+00  Homo sapiens

pLDDT: mean 72.12, std 21.32, range [32.75, 96.19]

Mean predicted aligned error: 11.59 Å

Secondary structure (DSSP, 8-state):
-------EEGGGSPTT-EEEEEETTEEEEEEEEEEETTEEEEEEE-TTS-EEEEEEETT-EE---S--PPPPPPTT-TT---GGG--S--